Protein AF-M3AXW8-F1 (afdb_monomer_lite)

Radius of gyration: 13.46 Å; chains: 1; bounding box: 28×31×35 Å

Sequence (97 aa):
GLNKNNLCHTSPSSDPTSSPRGNFSIAATLTHSFLQSEFGDDPPYKGHRAGQKMCISAHDFLSAMREMGPDTGLKVDLERTSSRALEVVRLEDLKRF

Structure (mmCIF, N/CA/C/O backbone):
data_AF-M3AXW8-F1
#
_entry.id   AF-M3AXW8-F1
#
loop_
_atom_site.group_PDB
_atom_site.id
_atom_site.type_symbol
_atom_site.label_atom_id
_atom_site.label_alt_id
_atom_site.label_comp_id
_atom_site.label_asym_id
_atom_site.label_entity_id
_atom_site.label_seq_id
_atom_site.pdbx_PDB_ins_code
_atom_site.Cartn_x
_atom_site.Cartn_y
_atom_site.Cartn_z
_atom_site.occupancy
_atom_site.B_iso_or_equiv
_atom_site.auth_seq_id
_atom_site.auth_comp_id
_atom_site.auth_asym_id
_atom_site.auth_atom_id
_atom_site.pdbx_PDB_model_num
ATOM 1 N N . GLY A 1 1 ? 10.315 4.511 8.089 1.00 62.31 1 GLY A N 1
ATOM 2 C CA . GLY A 1 1 ? 11.043 3.264 8.413 1.00 62.31 1 GLY A CA 1
ATOM 3 C C . GLY A 1 1 ? 10.326 2.544 9.539 1.00 62.31 1 GLY A C 1
ATOM 4 O O . GLY A 1 1 ? 9.426 3.137 10.124 1.00 62.31 1 GLY A O 1
ATOM 5 N N . LEU A 1 2 ? 10.683 1.289 9.822 1.00 69.25 2 LEU A N 1
ATOM 6 C CA . LEU A 1 2 ? 10.061 0.522 10.909 1.00 69.25 2 LEU A CA 1
ATOM 7 C C . LEU A 1 2 ? 10.623 0.949 12.275 1.00 69.25 2 LEU A C 1
ATOM 9 O O . LEU A 1 2 ? 11.809 1.258 12.389 1.00 69.25 2 LEU A O 1
ATOM 13 N N . ASN A 1 3 ? 9.780 0.981 13.306 1.00 68.56 3 ASN A N 1
ATOM 14 C CA . ASN A 1 3 ? 10.195 1.234 14.687 1.00 68.56 3 ASN A CA 1
ATOM 15 C C . ASN A 1 3 ? 10.734 -0.044 15.366 1.00 68.56 3 ASN A C 1
ATOM 17 O O . ASN A 1 3 ? 10.787 -1.114 14.763 1.00 68.56 3 ASN A O 1
ATOM 21 N N . LYS A 1 4 ? 11.091 0.057 16.656 1.00 66.69 4 LYS A N 1
ATOM 22 C CA . LYS A 1 4 ? 11.571 -1.074 17.479 1.00 66.69 4 LYS A CA 1
ATOM 23 C C . LYS A 1 4 ? 10.593 -2.261 17.547 1.00 66.69 4 LYS A C 1
ATOM 25 O O . LYS A 1 4 ? 11.027 -3.370 17.832 1.00 66.69 4 LYS A O 1
ATOM 30 N N . ASN A 1 5 ? 9.312 -2.037 17.247 1.00 66.50 5 ASN A N 1
ATOM 31 C CA . ASN A 1 5 ? 8.269 -3.064 17.215 1.00 66.50 5 ASN A CA 1
ATOM 32 C C . ASN A 1 5 ? 8.029 -3.606 15.797 1.00 66.50 5 ASN A C 1
ATOM 34 O O . ASN A 1 5 ? 7.031 -4.277 15.566 1.00 66.50 5 ASN A O 1
ATOM 38 N N . ASN A 1 6 ? 8.914 -3.308 14.841 1.00 70.19 6 ASN A N 1
ATOM 39 C CA . ASN A 1 6 ? 8.769 -3.671 13.432 1.00 70.19 6 ASN A CA 1
ATOM 40 C C . ASN A 1 6 ? 7.510 -3.106 12.746 1.00 70.19 6 ASN A C 1
ATOM 42 O O . ASN A 1 6 ? 7.087 -3.649 11.726 1.00 70.19 6 ASN A O 1
ATOM 46 N N . LEU A 1 7 ? 6.946 -2.011 13.265 1.00 75.81 7 LEU A N 1
ATOM 47 C CA . LEU A 1 7 ? 5.781 -1.331 12.697 1.00 75.81 7 LEU A CA 1
ATOM 48 C C . LEU A 1 7 ? 6.188 -0.049 11.976 1.00 75.81 7 LEU A C 1
ATOM 50 O O . LEU A 1 7 ? 7.115 0.647 12.404 1.00 75.81 7 LEU A O 1
ATOM 54 N N . CYS A 1 8 ? 5.462 0.310 10.921 1.00 78.56 8 CYS A N 1
ATOM 55 C CA . CYS A 1 8 ? 5.613 1.615 10.294 1.00 78.56 8 CYS A CA 1
ATOM 56 C C . CYS A 1 8 ? 5.164 2.724 11.247 1.00 78.56 8 CYS A C 1
ATOM 58 O O . CYS A 1 8 ? 4.035 2.741 11.737 1.00 78.56 8 CYS A O 1
ATOM 60 N N . HIS A 1 9 ? 6.089 3.635 11.545 1.00 67.44 9 HIS A N 1
ATOM 61 C CA . HIS A 1 9 ? 5.877 4.713 12.499 1.00 67.44 9 HIS A CA 1
ATOM 62 C C . HIS A 1 9 ? 6.215 6.055 11.856 1.00 67.44 9 HIS A C 1
ATOM 64 O O . HIS A 1 9 ? 7.232 6.205 11.175 1.00 67.44 9 HIS A O 1
ATOM 70 N N . THR A 1 10 ? 5.401 7.064 12.151 1.00 60.94 10 THR A N 1
ATOM 71 C CA . THR A 1 10 ? 5.785 8.463 11.979 1.00 60.94 10 THR A CA 1
ATOM 72 C C . THR A 1 10 ? 6.758 8.806 13.091 1.00 60.94 10 THR A C 1
ATOM 74 O O . THR A 1 10 ? 6.326 8.976 14.231 1.00 60.94 10 THR A O 1
ATOM 77 N N . SER A 1 11 ? 8.066 8.862 12.838 1.00 48.31 11 SER A N 1
ATOM 78 C CA . SER A 1 11 ? 8.951 9.507 13.814 1.00 48.31 11 SER A CA 1
ATOM 79 C C . SER A 1 11 ? 8.362 10.894 14.097 1.00 48.31 11 SER A C 1
ATOM 81 O O . SER A 1 11 ? 8.167 11.639 13.130 1.00 48.31 11 SER A O 1
ATOM 83 N N . PRO A 1 12 ? 7.996 11.237 15.349 1.00 44.91 12 PRO A N 1
ATOM 84 C CA . PRO A 1 12 ? 7.718 12.626 15.660 1.00 44.91 12 PRO A CA 1
ATOM 85 C C . PRO A 1 12 ? 8.977 13.374 15.246 1.00 44.91 12 PRO A C 1
ATOM 87 O O . PRO A 1 12 ? 10.088 12.986 15.615 1.00 44.91 12 PRO A O 1
ATOM 90 N N . SER A 1 13 ? 8.818 14.347 14.359 1.00 47.22 13 SER A N 1
ATOM 91 C CA . SER A 1 13 ? 9.948 15.172 13.992 1.00 47.22 13 SER A CA 1
ATOM 92 C C . SER A 1 13 ? 10.475 15.816 15.269 1.00 47.22 13 SER A C 1
ATOM 94 O O . SER A 1 13 ? 9.695 16.321 16.076 1.00 47.22 13 SER A O 1
ATOM 96 N N . SER A 1 14 ? 11.789 15.781 15.463 1.00 46.41 14 SER A N 1
ATOM 97 C CA . SER A 1 14 ? 12.474 16.441 16.578 1.00 46.41 14 SER A CA 1
ATOM 98 C C . SER A 1 14 ? 12.261 17.962 16.580 1.00 46.41 14 SER A C 1
ATOM 100 O O . SER A 1 14 ? 12.664 18.637 17.521 1.00 46.41 14 SER A O 1
ATOM 102 N N . ASP A 1 15 ? 11.667 18.494 15.510 1.00 47.84 15 ASP A N 1
ATOM 103 C CA . ASP A 1 15 ? 11.363 19.897 15.305 1.00 47.84 15 ASP A CA 1
ATOM 104 C C . ASP A 1 15 ? 9.855 20.164 15.526 1.00 47.84 15 ASP A C 1
ATOM 106 O O . ASP A 1 15 ? 9.032 19.766 14.689 1.00 47.84 15 ASP A O 1
ATOM 110 N N . PRO A 1 16 ? 9.466 20.852 16.618 1.00 50.31 16 PRO A N 1
ATOM 111 C CA . PRO A 1 16 ? 8.072 21.171 16.934 1.00 50.31 16 PRO A CA 1
ATOM 112 C C . PRO A 1 16 ? 7.414 22.142 15.937 1.00 50.31 16 PRO A C 1
ATOM 114 O O . PRO A 1 16 ? 6.202 22.338 16.003 1.00 50.31 16 PRO A O 1
ATOM 117 N N . THR A 1 17 ? 8.172 22.736 15.006 1.00 51.84 17 THR A N 1
ATOM 118 C CA . THR A 1 17 ? 7.635 23.588 13.926 1.00 51.84 17 THR A CA 1
ATOM 119 C C . THR A 1 17 ? 7.305 22.809 12.654 1.00 51.84 17 THR A C 1
ATOM 121 O O . THR A 1 17 ? 6.620 23.309 11.760 1.00 51.84 17 THR A O 1
ATOM 124 N N . SER A 1 18 ? 7.753 21.558 12.564 1.00 47.25 18 SER A N 1
ATOM 125 C CA . SER A 1 18 ? 7.464 20.711 11.417 1.00 47.25 18 SER A CA 1
ATOM 126 C C . SER A 1 18 ? 6.140 19.975 11.624 1.00 47.25 18 SER A C 1
ATOM 128 O O . SER A 1 18 ? 6.003 19.117 12.496 1.00 47.25 18 SER A O 1
ATOM 130 N N . SER A 1 19 ? 5.146 20.331 10.804 1.00 45.41 19 SER A N 1
ATOM 131 C CA . SER A 1 19 ? 3.870 19.608 10.707 1.00 45.41 19 SER A CA 1
ATOM 132 C C . SER A 1 19 ? 4.132 18.099 10.635 1.00 45.41 19 SER A C 1
ATOM 134 O O . SER A 1 19 ? 5.101 17.719 9.96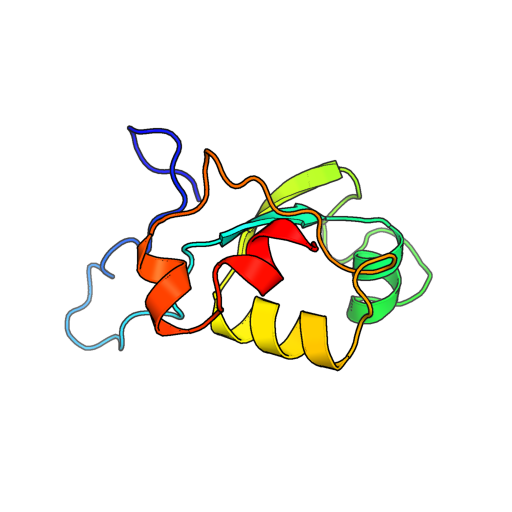7 1.00 45.41 19 SER A O 1
ATOM 136 N N . PRO A 1 20 ? 3.326 17.240 11.295 1.00 52.06 20 PRO A N 1
ATOM 137 C CA . PRO A 1 20 ? 3.562 15.799 11.331 1.00 52.06 20 PRO A CA 1
ATOM 138 C C . PRO A 1 20 ? 3.724 15.285 9.900 1.00 52.06 20 PRO A C 1
ATOM 140 O O . PRO A 1 20 ? 2.754 15.201 9.149 1.00 52.06 20 PRO A O 1
ATOM 143 N N . ARG A 1 21 ? 4.978 15.027 9.498 1.00 57.75 21 ARG A N 1
ATOM 144 C CA . ARG A 1 21 ? 5.312 14.677 8.115 1.00 57.75 21 ARG A CA 1
ATOM 145 C C . ARG A 1 21 ? 4.547 13.399 7.773 1.00 57.75 21 ARG A C 1
ATOM 147 O O . ARG A 1 21 ? 4.689 12.414 8.496 1.00 57.75 21 ARG A O 1
ATOM 154 N N . GLY A 1 22 ? 3.707 13.517 6.736 1.00 62.25 22 GLY A N 1
ATOM 155 C CA . GLY A 1 22 ? 2.653 12.613 6.253 1.00 62.25 22 GLY A CA 1
ATOM 156 C C . GLY A 1 22 ? 2.600 11.241 6.909 1.00 62.25 22 GLY A C 1
ATOM 157 O O . GLY A 1 22 ? 3.562 10.510 6.830 1.00 62.25 22 GLY A O 1
ATOM 158 N N . ASN A 1 23 ? 1.483 10.895 7.552 1.00 76.88 23 ASN A N 1
ATOM 159 C CA . ASN A 1 23 ? 1.170 9.622 8.222 1.00 76.88 23 ASN A CA 1
ATOM 160 C C . ASN A 1 23 ? 1.852 8.350 7.628 1.00 76.88 23 ASN A C 1
ATOM 162 O O . ASN A 1 23 ? 1.182 7.562 6.970 1.00 76.88 23 ASN A O 1
ATOM 166 N N . PHE A 1 24 ? 3.159 8.125 7.857 1.00 84.19 24 PHE A N 1
ATOM 167 C CA . PHE A 1 24 ? 3.968 7.010 7.324 1.00 84.19 24 PHE A CA 1
ATOM 16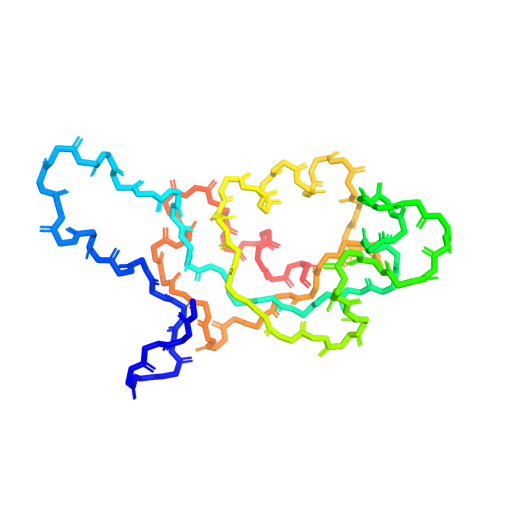8 C C . PHE A 1 24 ? 3.690 5.700 8.074 1.00 84.19 24 PHE A C 1
ATOM 170 O O . PHE A 1 24 ? 4.584 5.092 8.669 1.00 84.19 24 PHE A O 1
ATOM 177 N N . SER A 1 25 ? 2.421 5.312 8.119 1.00 87.62 25 SER A N 1
ATOM 178 C CA . SER A 1 25 ? 1.891 4.203 8.909 1.00 87.62 25 SER A CA 1
ATOM 179 C C . SER A 1 25 ? 1.673 2.930 8.104 1.00 87.62 25 SER A C 1
ATOM 181 O O . SER A 1 25 ? 1.507 1.879 8.717 1.00 87.62 25 SER A O 1
ATOM 183 N N . ILE A 1 26 ? 1.710 2.984 6.772 1.00 88.31 26 ILE A N 1
ATOM 184 C CA . ILE A 1 26 ? 1.444 1.820 5.923 1.00 88.31 26 ILE A CA 1
ATOM 185 C C . ILE A 1 26 ? 2.757 1.138 5.574 1.00 88.31 26 ILE A C 1
ATOM 187 O O . ILE A 1 26 ? 3.648 1.753 4.984 1.00 88.31 26 ILE A O 1
ATOM 191 N N . ALA A 1 27 ? 2.874 -0.134 5.946 1.00 90.75 27 ALA A N 1
ATOM 192 C CA . ALA A 1 27 ? 3.962 -0.987 5.503 1.00 90.75 27 ALA A CA 1
ATOM 193 C C . ALA A 1 27 ? 3.577 -1.582 4.155 1.00 90.75 27 ALA A C 1
ATOM 195 O O . ALA A 1 27 ? 2.569 -2.275 4.053 1.00 90.75 27 ALA A O 1
ATOM 196 N N . ALA A 1 28 ? 4.374 -1.315 3.127 1.00 89.31 28 ALA A N 1
ATOM 197 C CA . ALA A 1 28 ? 4.080 -1.781 1.786 1.00 89.31 28 ALA A CA 1
ATOM 198 C C . ALA A 1 28 ? 5.319 -2.327 1.078 1.00 89.31 28 ALA A C 1
ATOM 200 O O . ALA A 1 28 ? 6.457 -1.936 1.354 1.00 89.31 28 ALA A O 1
ATOM 201 N N . THR A 1 29 ? 5.077 -3.238 0.143 1.00 88.69 29 THR A N 1
ATOM 202 C CA . THR A 1 29 ? 6.076 -3.777 -0.773 1.00 88.69 29 THR A CA 1
ATOM 203 C C . THR A 1 29 ? 5.873 -3.146 -2.143 1.00 88.69 29 THR A C 1
ATOM 205 O O . THR A 1 29 ? 4.796 -3.266 -2.731 1.00 88.69 29 THR A O 1
ATOM 208 N N . LEU A 1 30 ? 6.916 -2.491 -2.654 1.00 85.94 30 LEU A N 1
ATOM 209 C CA . LEU A 1 30 ? 6.910 -1.891 -3.986 1.00 85.94 30 LEU A CA 1
ATOM 210 C C . LEU A 1 30 ? 6.781 -2.988 -5.044 1.00 85.94 30 LEU A C 1
ATOM 212 O O . LEU A 1 30 ? 7.576 -3.931 -5.067 1.00 85.94 30 LEU A O 1
ATOM 216 N N . THR A 1 31 ? 5.795 -2.875 -5.924 1.00 84.62 31 THR A N 1
ATOM 217 C CA . THR A 1 31 ? 5.635 -3.765 -7.078 1.00 84.62 31 THR A CA 1
ATOM 218 C C . THR A 1 31 ? 6.325 -3.166 -8.298 1.00 84.62 31 THR A C 1
ATOM 220 O O . THR A 1 31 ? 6.622 -1.974 -8.343 1.00 84.62 31 THR A O 1
ATOM 223 N N . HIS A 1 32 ? 6.625 -4.000 -9.292 1.00 85.12 32 HIS A N 1
ATOM 224 C CA . HIS A 1 32 ? 7.225 -3.521 -10.537 1.00 85.12 32 HIS A CA 1
ATOM 225 C C . HIS A 1 32 ? 6.291 -2.545 -11.264 1.00 85.12 32 HIS A C 1
ATOM 227 O O . HIS A 1 32 ? 6.722 -1.474 -11.669 1.00 85.12 32 HIS A O 1
ATOM 233 N N . SER A 1 33 ? 5.002 -2.877 -11.312 1.00 81.56 33 SER A N 1
ATOM 234 C CA . SER A 1 33 ? 3.941 -2.046 -11.876 1.00 81.56 33 SER A CA 1
ATOM 235 C C . SER A 1 33 ? 3.807 -0.690 -11.186 1.00 81.56 33 SER A C 1
ATOM 237 O O . SER A 1 33 ? 3.715 0.328 -11.864 1.00 81.56 33 SER A O 1
ATOM 239 N N . PHE A 1 34 ? 3.862 -0.657 -9.850 1.00 81.00 34 PHE A N 1
ATOM 240 C CA . PHE A 1 34 ? 3.864 0.597 -9.098 1.00 81.00 34 PHE A CA 1
ATOM 241 C C . PHE A 1 34 ? 5.068 1.466 -9.472 1.00 81.00 34 PHE A C 1
ATOM 243 O O . PHE A 1 34 ? 4.933 2.653 -9.744 1.00 81.00 34 PHE A O 1
ATOM 250 N N . LEU A 1 35 ? 6.258 0.864 -9.522 1.00 83.38 35 LEU A N 1
ATOM 251 C CA . LEU A 1 35 ? 7.482 1.587 -9.856 1.00 83.38 35 LEU A CA 1
ATOM 252 C C . LEU A 1 35 ? 7.471 2.122 -11.291 1.00 83.38 35 LEU A C 1
ATOM 254 O O . LEU A 1 35 ? 7.942 3.234 -11.511 1.00 83.38 35 LEU A O 1
ATOM 258 N N . GLN A 1 36 ? 6.906 1.369 -12.234 1.00 83.19 36 GLN A N 1
ATOM 259 C CA . GLN A 1 36 ? 6.723 1.822 -13.612 1.00 83.19 36 GLN A CA 1
ATOM 260 C C . GLN A 1 36 ? 5.742 2.994 -13.707 1.00 83.19 36 GLN A C 1
ATOM 262 O O . GLN A 1 36 ? 6.024 3.969 -14.398 1.00 83.19 36 GLN A O 1
ATOM 267 N N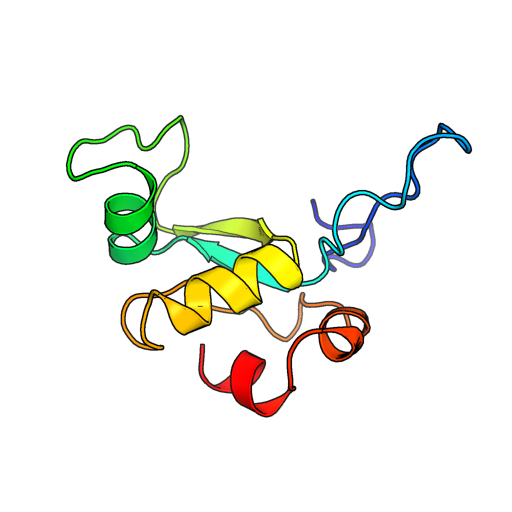 . SER A 1 37 ? 4.630 2.939 -12.968 1.00 78.00 37 SER A N 1
ATOM 268 C CA . SER A 1 37 ? 3.650 4.032 -12.919 1.00 78.00 37 SER A CA 1
ATOM 269 C C . SER A 1 37 ? 4.251 5.327 -12.364 1.00 78.00 37 SER A C 1
ATOM 271 O O . SER A 1 37 ? 4.004 6.402 -12.900 1.00 78.00 37 SER A O 1
ATOM 273 N N . GLU A 1 38 ? 5.069 5.230 -11.313 1.00 75.19 38 GLU A N 1
ATOM 274 C CA . GLU A 1 38 ? 5.628 6.401 -10.623 1.00 75.19 38 GLU A CA 1
ATOM 275 C C . GLU A 1 38 ? 6.888 6.973 -11.288 1.00 75.19 38 GLU A C 1
ATOM 277 O O . GLU A 1 38 ? 7.152 8.178 -11.219 1.00 75.19 38 GLU A O 1
ATOM 282 N N . PHE A 1 39 ? 7.720 6.114 -11.880 1.00 79.62 39 PHE A N 1
ATOM 283 C CA . PHE A 1 39 ? 9.067 6.483 -12.328 1.00 79.62 39 PHE A CA 1
ATOM 284 C C . PHE A 1 39 ? 9.325 6.232 -13.820 1.00 79.62 39 PHE A C 1
ATOM 286 O O . PHE A 1 39 ? 10.407 6.582 -14.292 1.00 79.62 39 PHE A O 1
ATOM 293 N N . GLY A 1 40 ? 8.348 5.699 -14.560 1.00 79.75 40 GLY A N 1
ATOM 294 C CA . GLY A 1 40 ? 8.474 5.327 -15.970 1.00 79.75 40 GLY A CA 1
ATOM 295 C C . GLY A 1 40 ? 9.038 3.918 -16.173 1.00 79.75 40 GLY A C 1
ATOM 296 O O . GLY A 1 40 ? 9.344 3.207 -15.218 1.00 79.75 40 GLY A O 1
ATOM 297 N N . ASP A 1 41 ? 9.182 3.503 -17.431 1.00 78.38 41 ASP A N 1
ATOM 298 C CA . ASP A 1 41 ? 9.475 2.106 -17.780 1.00 78.38 41 ASP A CA 1
ATOM 299 C C . ASP A 1 41 ? 10.909 1.651 -17.446 1.00 78.38 41 ASP A C 1
ATOM 301 O O . ASP A 1 41 ? 11.136 0.458 -17.216 1.00 78.38 41 ASP A O 1
ATOM 305 N N . ASP A 1 42 ? 11.864 2.582 -17.350 1.00 75.31 42 ASP A N 1
ATOM 306 C CA . ASP A 1 42 ? 13.290 2.261 -17.275 1.00 75.31 42 ASP A CA 1
ATOM 307 C C . ASP A 1 42 ? 13.853 2.242 -15.837 1.00 75.31 42 ASP A C 1
ATOM 309 O O . ASP A 1 42 ? 13.833 3.252 -15.124 1.00 75.31 42 ASP A O 1
ATOM 313 N N . PRO A 1 43 ? 14.444 1.119 -15.388 1.00 71.56 43 PRO A N 1
ATOM 314 C CA . PRO A 1 43 ? 15.220 1.082 -14.156 1.00 71.56 43 PRO A CA 1
ATOM 315 C C . PRO A 1 43 ? 16.573 1.815 -14.307 1.00 71.56 43 PRO A C 1
ATOM 317 O O . PRO A 1 43 ? 17.155 1.835 -15.391 1.00 71.56 43 PRO A O 1
ATOM 320 N N . PRO A 1 44 ? 17.161 2.334 -13.207 1.00 72.69 44 PRO A N 1
ATOM 321 C CA . PRO A 1 44 ? 16.716 2.189 -11.823 1.00 72.69 44 PRO A CA 1
ATOM 322 C C . PRO A 1 44 ? 15.660 3.229 -11.418 1.00 72.69 44 PRO A C 1
ATOM 324 O O . PRO A 1 44 ? 15.869 4.430 -11.570 1.00 72.69 44 PRO A O 1
ATOM 327 N N . TYR A 1 45 ? 14.577 2.767 -10.784 1.00 78.69 45 TYR A N 1
ATOM 328 C CA . TYR A 1 45 ? 13.438 3.573 -10.325 1.00 78.69 45 TYR A CA 1
ATOM 329 C C . TYR A 1 45 ? 13.797 4.514 -9.159 1.00 78.69 45 TYR A C 1
ATOM 331 O O . TYR A 1 45 ? 13.441 4.269 -8.009 1.00 78.69 45 TYR A O 1
ATOM 339 N N . LYS A 1 46 ? 14.605 5.550 -9.419 1.00 78.75 46 LYS A N 1
ATOM 340 C CA . LYS A 1 46 ? 15.164 6.482 -8.414 1.00 78.75 46 LYS A CA 1
ATOM 341 C C . LYS A 1 46 ? 15.783 5.782 -7.190 1.00 78.75 46 LYS A C 1
ATOM 343 O O . LYS A 1 46 ? 15.663 6.243 -6.061 1.00 78.75 46 LYS A O 1
ATOM 348 N N . GLY A 1 47 ? 16.459 4.654 -7.415 1.00 79.62 47 GLY A N 1
ATOM 349 C CA . GLY A 1 47 ? 17.089 3.861 -6.351 1.00 79.62 47 GLY A CA 1
ATOM 350 C C . GLY A 1 47 ? 16.156 2.871 -5.645 1.00 79.62 47 GLY A C 1
ATOM 351 O O . GLY A 1 47 ? 16.612 2.130 -4.773 1.00 79.62 47 GLY A O 1
ATOM 352 N N . HIS A 1 48 ? 14.888 2.799 -6.050 1.00 82.06 48 HIS A N 1
ATOM 353 C CA . HIS A 1 48 ? 13.937 1.797 -5.591 1.00 82.06 48 HIS A CA 1
ATOM 354 C C . HIS A 1 48 ? 13.940 0.549 -6.472 1.00 82.06 48 HIS A C 1
ATOM 356 O O . HIS A 1 48 ? 14.342 0.570 -7.639 1.00 82.06 48 HIS A O 1
ATOM 362 N N . ARG A 1 49 ? 13.510 -0.572 -5.891 1.00 84.38 49 ARG A N 1
ATOM 363 C CA . ARG A 1 49 ? 13.427 -1.866 -6.580 1.00 84.38 49 ARG A CA 1
ATOM 364 C C . ARG A 1 49 ? 12.132 -2.579 -6.225 1.00 84.38 49 ARG A C 1
ATOM 366 O O . ARG A 1 49 ? 11.643 -2.460 -5.102 1.00 84.38 49 ARG A O 1
ATOM 373 N N . ALA A 1 50 ? 11.602 -3.354 -7.166 1.00 85.06 50 ALA A N 1
ATOM 374 C CA . ALA A 1 50 ? 10.460 -4.216 -6.892 1.00 85.06 50 ALA A CA 1
ATOM 375 C C . ALA A 1 50 ? 10.818 -5.213 -5.775 1.00 85.06 50 ALA A C 1
ATOM 377 O O . ALA A 1 50 ? 11.950 -5.695 -5.699 1.00 85.06 50 ALA A O 1
ATOM 378 N N . GLY A 1 51 ? 9.872 -5.490 -4.880 1.00 84.81 51 GLY A N 1
ATOM 379 C CA . GLY A 1 51 ? 10.090 -6.290 -3.674 1.00 84.81 51 GLY A CA 1
ATOM 380 C C . GLY A 1 51 ? 10.676 -5.511 -2.491 1.00 84.81 51 GLY A C 1
ATOM 381 O O . GLY A 1 51 ? 10.773 -6.058 -1.392 1.00 84.81 51 GLY A O 1
ATOM 382 N N . GLN A 1 52 ? 11.043 -4.237 -2.667 1.00 85.31 52 GLN A N 1
ATOM 383 C CA . GLN A 1 52 ? 11.500 -3.403 -1.561 1.00 85.31 52 GLN A CA 1
ATOM 384 C C . GLN A 1 52 ? 10.348 -3.125 -0.592 1.00 85.31 52 GLN A C 1
ATOM 386 O O . GLN A 1 52 ? 9.294 -2.631 -0.986 1.00 85.31 52 GLN A O 1
ATOM 391 N N . LYS A 1 53 ? 10.576 -3.410 0.692 1.00 87.00 53 LYS A N 1
ATOM 392 C CA . LYS A 1 53 ? 9.649 -3.076 1.777 1.00 87.00 53 LYS A CA 1
ATOM 393 C C . LYS A 1 53 ? 9.939 -1.674 2.295 1.00 87.00 53 LYS A C 1
ATOM 395 O O . LYS A 1 53 ? 11.084 -1.367 2.631 1.00 87.00 53 LYS A O 1
ATOM 400 N N . MET A 1 54 ? 8.915 -0.837 2.398 1.00 85.38 54 MET A N 1
ATOM 401 C CA . MET A 1 54 ? 9.045 0.511 2.942 1.00 85.38 54 MET A CA 1
ATOM 402 C C . MET A 1 54 ? 7.777 0.975 3.655 1.00 85.38 54 MET A C 1
ATOM 404 O O . MET A 1 54 ? 6.716 0.372 3.5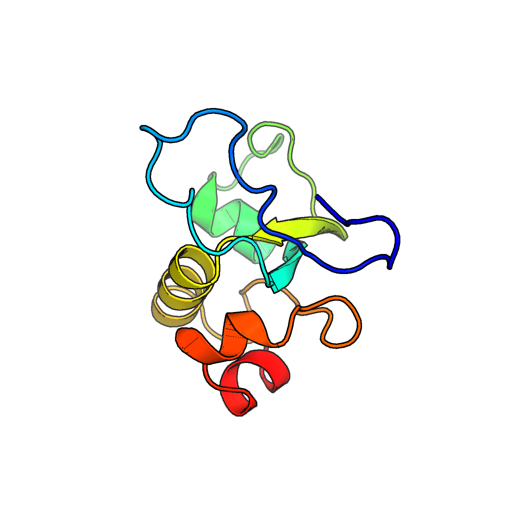31 1.00 85.38 54 MET A O 1
ATOM 408 N N . CYS A 1 55 ? 7.916 2.058 4.418 1.00 87.12 55 CYS A N 1
ATOM 409 C CA . CYS A 1 55 ? 6.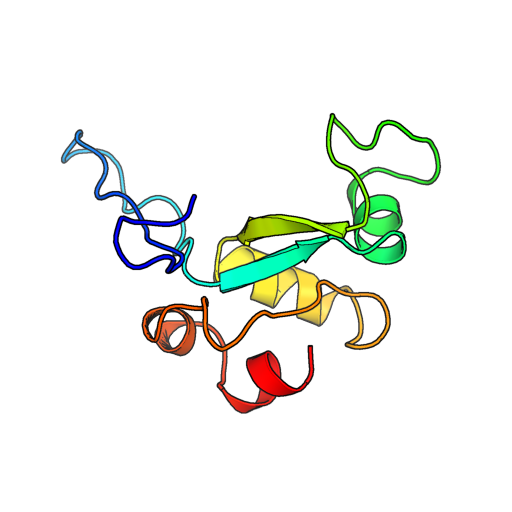777 2.745 5.009 1.00 87.12 55 CYS A CA 1
ATOM 410 C C . CYS A 1 55 ? 6.378 3.906 4.115 1.00 87.12 55 CYS A C 1
ATOM 412 O O . CYS A 1 55 ? 7.218 4.765 3.837 1.00 87.12 55 CYS A O 1
ATOM 414 N N . ILE A 1 56 ? 5.117 3.936 3.718 1.00 85.31 56 ILE A N 1
ATOM 415 C CA . ILE A 1 56 ? 4.534 4.986 2.888 1.00 85.31 56 ILE A CA 1
ATOM 416 C C . ILE A 1 56 ? 3.499 5.770 3.690 1.00 85.31 56 ILE A C 1
ATOM 418 O O . ILE A 1 56 ? 2.937 5.275 4.673 1.00 85.31 56 ILE A O 1
ATOM 422 N N . SER A 1 57 ? 3.283 7.017 3.283 1.00 85.69 57 SER A N 1
ATOM 423 C CA . SER A 1 57 ? 2.235 7.865 3.838 1.00 85.69 57 SER A CA 1
ATOM 424 C C . SER A 1 57 ? 0.866 7.273 3.512 1.00 85.69 57 SER A C 1
ATOM 426 O O . SER A 1 57 ? 0.621 6.853 2.383 1.00 85.69 57 SER A O 1
ATOM 428 N N . ALA A 1 58 ? -0.049 7.286 4.478 1.00 87.00 58 ALA A N 1
ATOM 429 C CA . ALA A 1 58 ? -1.425 6.865 4.260 1.00 87.00 58 ALA A CA 1
ATOM 430 C C . ALA A 1 58 ? -2.144 7.737 3.215 1.00 87.00 58 ALA A C 1
ATOM 432 O O . ALA A 1 58 ? -3.009 7.242 2.499 1.00 87.00 58 ALA A O 1
ATOM 433 N N . HIS A 1 59 ? -1.752 9.009 3.076 1.00 85.25 59 HIS A N 1
ATOM 434 C CA . HIS A 1 59 ? -2.268 9.879 2.018 1.00 85.25 59 HIS A CA 1
ATOM 435 C C . HIS A 1 59 ? -1.722 9.494 0.641 1.00 85.25 59 HIS A C 1
ATOM 437 O O . HIS A 1 59 ? -2.499 9.414 -0.303 1.00 85.25 59 HIS A O 1
ATOM 443 N N . ASP A 1 60 ? -0.422 9.208 0.539 1.00 82.25 60 ASP A N 1
ATOM 444 C CA . ASP A 1 60 ? 0.198 8.818 -0.735 1.00 82.25 60 ASP A CA 1
ATOM 445 C C . ASP A 1 60 ? -0.350 7.465 -1.192 1.00 82.25 60 ASP A C 1
ATOM 447 O O . ASP A 1 60 ? -0.661 7.288 -2.363 1.00 82.25 60 ASP A O 1
ATOM 451 N N . PHE A 1 61 ? -0.560 6.536 -0.254 1.00 85.69 61 PHE A N 1
ATOM 452 C CA . PHE A 1 61 ? -1.229 5.269 -0.533 1.00 85.69 61 PHE A CA 1
ATOM 453 C C . PHE A 1 61 ? -2.660 5.473 -1.029 1.00 85.69 61 PHE A C 1
ATOM 455 O O . PHE A 1 61 ? -3.051 4.860 -2.014 1.00 85.69 61 PHE A O 1
ATOM 462 N N . LEU A 1 62 ? -3.439 6.352 -0.390 1.00 85.12 62 LEU A N 1
ATOM 463 C CA . LEU A 1 62 ? -4.803 6.643 -0.828 1.00 85.12 62 LEU A CA 1
ATOM 464 C C . LEU A 1 62 ? -4.839 7.246 -2.241 1.00 85.12 62 LEU A C 1
ATOM 466 O O . LEU A 1 62 ? -5.730 6.909 -3.019 1.00 85.12 62 LEU A O 1
ATOM 470 N N . SER A 1 63 ? -3.895 8.128 -2.576 1.00 82.88 63 SER A N 1
ATOM 471 C CA . SER A 1 63 ? -3.748 8.665 -3.935 1.00 82.88 63 SER A CA 1
ATOM 472 C C . SER A 1 63 ? -3.364 7.559 -4.917 1.00 82.88 63 SER A C 1
ATOM 474 O O . SER A 1 63 ? -4.056 7.365 -5.914 1.00 82.88 63 SER A O 1
ATOM 476 N N . ALA A 1 64 ? -2.356 6.754 -4.574 1.00 79.62 64 ALA A N 1
ATOM 477 C CA . ALA A 1 64 ? -1.905 5.626 -5.379 1.00 79.62 64 ALA A CA 1
ATOM 478 C C . ALA A 1 64 ? -3.025 4.610 -5.630 1.00 79.62 64 ALA A C 1
ATOM 480 O O . ALA A 1 64 ? -3.155 4.128 -6.740 1.00 79.62 64 ALA A O 1
ATOM 481 N N . MET A 1 65 ? -3.885 4.322 -4.650 1.00 83.38 65 MET A N 1
ATOM 482 C CA . MET A 1 65 ? -5.054 3.452 -4.829 1.00 83.38 65 MET A CA 1
ATOM 483 C C . MET A 1 65 ? -6.103 4.005 -5.805 1.00 83.38 65 MET A C 1
ATOM 485 O O . MET A 1 65 ? -6.868 3.245 -6.396 1.00 83.38 65 MET A O 1
ATOM 489 N N . ARG A 1 66 ? -6.241 5.333 -5.889 1.00 81.56 66 ARG A N 1
ATOM 490 C CA . ARG A 1 66 ? -7.205 5.970 -6.802 1.00 81.56 66 ARG A CA 1
ATOM 491 C C . ARG A 1 66 ? -6.705 5.935 -8.236 1.00 81.56 66 ARG A C 1
ATOM 493 O O . ARG A 1 66 ? -7.513 5.840 -9.153 1.00 81.56 66 ARG A O 1
ATOM 500 N N . GLU A 1 67 ? -5.395 6.034 -8.405 1.00 80.81 67 GLU A N 1
ATOM 501 C CA . GLU A 1 67 ? -4.729 6.049 -9.705 1.00 80.81 67 GLU A CA 1
ATOM 502 C C . GLU A 1 67 ? -4.416 4.631 -10.199 1.00 80.81 67 GLU A C 1
ATOM 504 O O . GLU A 1 67 ? -4.552 4.334 -11.384 1.00 80.81 67 GLU A O 1
ATOM 509 N N . MET A 1 68 ? -4.073 3.729 -9.280 1.00 71.25 68 MET A N 1
ATOM 510 C CA . MET A 1 68 ? -3.719 2.341 -9.543 1.00 71.25 68 MET A CA 1
ATOM 511 C C . MET A 1 68 ? -4.707 1.389 -8.878 1.00 71.25 68 MET A C 1
ATOM 513 O O . MET A 1 68 ? -4.977 1.456 -7.681 1.00 71.25 68 MET A O 1
ATOM 517 N N . GLY A 1 69 ? -5.219 0.447 -9.667 1.00 73.19 69 GLY A N 1
ATOM 518 C CA . GLY A 1 69 ? -6.052 -0.634 -9.154 1.00 73.19 69 GLY A CA 1
ATOM 519 C C . GLY A 1 69 ? -5.300 -1.563 -8.183 1.00 73.19 69 GLY A C 1
ATOM 520 O O . GLY A 1 69 ? -4.067 -1.559 -8.135 1.00 73.19 69 GLY A O 1
ATOM 521 N N . PRO A 1 70 ? -6.037 -2.410 -7.440 1.00 71.75 70 PRO A N 1
ATOM 522 C CA . PRO A 1 70 ? -5.477 -3.336 -6.447 1.00 71.75 70 PRO A CA 1
ATOM 523 C C . PRO A 1 70 ? -4.454 -4.326 -7.015 1.00 71.75 70 PRO A C 1
ATOM 525 O O . PRO A 1 70 ? -3.558 -4.761 -6.301 1.00 71.75 70 PRO A O 1
ATOM 528 N N . ASP A 1 71 ? -4.541 -4.642 -8.307 1.00 67.19 71 ASP A N 1
ATOM 529 C CA . ASP A 1 71 ? -3.667 -5.626 -8.953 1.00 67.19 71 ASP A CA 1
ATOM 530 C C . ASP A 1 71 ? -2.307 -5.046 -9.383 1.00 67.19 71 ASP A C 1
ATOM 532 O O . ASP A 1 71 ? -1.327 -5.777 -9.538 1.00 67.19 71 ASP A O 1
ATOM 536 N N . THR A 1 72 ? -2.238 -3.727 -9.570 1.00 67.81 72 THR A N 1
ATOM 537 C CA . THR A 1 72 ? -1.070 -2.991 -10.086 1.00 67.81 72 THR A CA 1
ATOM 538 C C . THR A 1 72 ? -0.373 -2.170 -9.004 1.00 67.81 72 THR A C 1
ATOM 540 O O . THR A 1 72 ? 0.796 -1.813 -9.169 1.00 67.81 72 THR A O 1
ATOM 543 N N . GLY A 1 73 ? -1.066 -1.890 -7.900 1.00 73.19 73 GLY A N 1
ATOM 544 C CA . GLY A 1 73 ? -0.577 -1.074 -6.798 1.00 73.19 73 GLY A CA 1
ATOM 545 C C . GLY A 1 73 ? 0.476 -1.743 -5.909 1.00 73.19 73 GLY A C 1
ATOM 546 O O . GLY A 1 73 ? 1.076 -2.776 -6.217 1.00 73.19 73 GLY A O 1
ATOM 547 N N . LEU A 1 74 ? 0.723 -1.088 -4.780 1.00 81.88 74 LEU A N 1
ATOM 548 C CA . LEU A 1 74 ? 1.586 -1.551 -3.696 1.00 81.88 74 LEU A CA 1
ATOM 549 C C . LEU A 1 74 ? 0.940 -2.723 -2.954 1.00 81.88 74 LEU A C 1
ATOM 551 O O . LEU A 1 74 ? -0.265 -2.694 -2.737 1.00 81.88 74 LEU A O 1
ATOM 555 N N . LYS A 1 75 ? 1.746 -3.683 -2.480 1.00 87.06 75 LYS A N 1
ATOM 556 C CA . LYS A 1 75 ? 1.242 -4.766 -1.617 1.00 87.06 75 LYS A CA 1
ATOM 557 C C . LYS A 1 75 ? 1.349 -4.407 -0.145 1.00 87.06 75 LYS A C 1
ATOM 559 O O . LYS A 1 75 ? 2.474 -4.191 0.319 1.00 87.06 75 LYS A O 1
ATOM 564 N N . VAL A 1 76 ? 0.241 -4.372 0.591 1.00 89.94 76 VAL A N 1
ATOM 565 C CA . VAL A 1 76 ? 0.245 -3.975 2.011 1.00 89.94 76 VAL A CA 1
ATOM 566 C C . VAL A 1 76 ? 0.632 -5.147 2.918 1.00 89.94 76 VAL A C 1
ATOM 568 O O . VAL A 1 76 ? 0.159 -6.272 2.782 1.00 89.94 76 VAL A O 1
ATOM 571 N N . ASP A 1 77 ? 1.509 -4.879 3.885 1.00 90.31 77 ASP A N 1
ATOM 572 C CA . ASP A 1 77 ? 1.813 -5.773 5.004 1.00 90.31 77 ASP A CA 1
ATOM 573 C C . ASP A 1 77 ? 1.000 -5.312 6.224 1.00 90.31 77 ASP A C 1
ATOM 575 O O . ASP A 1 77 ? 1.372 -4.368 6.931 1.00 90.31 77 ASP A O 1
ATOM 579 N N . LEU A 1 78 ? -0.156 -5.945 6.440 1.00 88.56 78 LEU A N 1
ATOM 580 C CA . LEU A 1 78 ? -1.094 -5.577 7.506 1.00 88.56 78 LEU A CA 1
ATOM 581 C C . LEU A 1 78 ? -0.508 -5.759 8.908 1.00 88.56 78 LEU A C 1
ATOM 583 O O . LEU A 1 78 ? -0.819 -4.971 9.796 1.00 88.56 78 LEU A O 1
ATOM 587 N N . GLU A 1 79 ? 0.356 -6.755 9.112 1.00 88.56 79 GLU A N 1
ATOM 588 C CA . GLU A 1 79 ? 0.965 -7.026 10.422 1.00 88.56 79 GLU A CA 1
ATOM 589 C C . GLU A 1 79 ? 1.952 -5.929 10.828 1.00 88.56 79 GLU A C 1
ATOM 591 O O . GLU A 1 79 ? 2.192 -5.702 12.014 1.00 88.56 79 GLU A O 1
ATOM 596 N N . ARG A 1 80 ? 2.527 -5.239 9.836 1.00 86.88 80 ARG A N 1
ATOM 597 C CA . ARG A 1 80 ? 3.509 -4.162 10.030 1.00 86.88 80 ARG A CA 1
ATOM 598 C C . ARG A 1 80 ? 2.930 -2.765 9.834 1.00 86.88 80 ARG A C 1
ATOM 600 O O . ARG A 1 80 ? 3.607 -1.773 10.123 1.00 86.88 80 ARG A O 1
ATOM 607 N N . THR A 1 81 ? 1.694 -2.681 9.356 1.00 86.62 81 THR A N 1
ATOM 608 C CA . THR A 1 81 ? 0.943 -1.437 9.199 1.00 86.62 81 THR A CA 1
ATOM 609 C C . THR A 1 81 ? 0.394 -0.985 10.547 1.00 86.62 81 THR A C 1
ATOM 611 O O . THR A 1 81 ? -0.208 -1.748 11.296 1.00 86.62 81 THR A O 1
ATOM 614 N N . SER A 1 82 ? 0.613 0.283 10.880 1.00 88.25 82 SER A N 1
ATOM 615 C CA . SER A 1 82 ? 0.089 0.875 12.107 1.00 88.25 82 SER A CA 1
ATOM 616 C C . SER A 1 82 ? -1.412 1.132 11.982 1.00 88.25 82 SER A C 1
ATOM 618 O O . SER A 1 82 ? -1.889 1.587 10.942 1.00 88.25 82 SER A O 1
ATOM 620 N N . SER A 1 83 ? -2.156 0.925 13.073 1.00 87.69 83 SER A N 1
ATOM 621 C CA . SER A 1 83 ? -3.595 1.221 13.153 1.00 87.69 83 SER A CA 1
ATOM 622 C C . SER A 1 83 ? -3.930 2.677 12.821 1.00 87.69 83 SER A C 1
ATOM 624 O O . SER A 1 83 ? -5.046 2.971 12.409 1.00 87.69 83 SER A O 1
ATOM 626 N N . ARG A 1 84 ? -2.954 3.584 12.915 1.00 84.06 84 ARG A N 1
ATOM 627 C CA . ARG A 1 84 ? -3.083 4.989 12.518 1.00 84.06 84 ARG A CA 1
ATOM 628 C C . ARG A 1 84 ? -3.322 5.188 11.013 1.00 84.06 84 ARG A C 1
ATOM 630 O O . ARG A 1 84 ? -3.819 6.232 10.600 1.00 84.06 84 ARG A O 1
ATOM 637 N N . ALA A 1 85 ? -3.011 4.194 10.180 1.00 87.06 85 ALA A N 1
ATOM 638 C CA . ALA A 1 85 ? -3.409 4.206 8.772 1.00 87.06 85 ALA A CA 1
ATOM 639 C C . ALA A 1 85 ? -4.937 4.312 8.619 1.00 87.06 85 ALA A C 1
ATOM 641 O O . ALA A 1 85 ? -5.414 4.942 7.676 1.00 87.06 85 ALA A O 1
ATOM 642 N N . LEU A 1 86 ? -5.692 3.786 9.595 1.00 88.38 86 LEU A N 1
ATOM 643 C CA . LEU A 1 86 ? -7.156 3.799 9.617 1.00 88.38 86 LEU A CA 1
ATOM 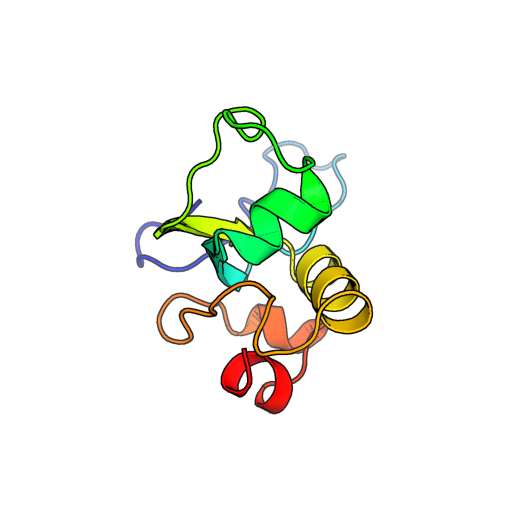644 C C . LEU A 1 86 ? -7.769 5.193 9.803 1.00 88.38 86 LEU A C 1
ATOM 646 O O . LEU A 1 86 ? -8.961 5.366 9.571 1.00 88.38 86 LEU A O 1
ATOM 650 N N . GLU A 1 87 ? -6.967 6.197 10.173 1.00 88.25 87 GLU A N 1
ATOM 651 C CA . GLU A 1 87 ? -7.390 7.605 10.189 1.00 88.25 87 GLU A CA 1
ATOM 652 C C . GLU A 1 87 ? -7.599 8.165 8.769 1.00 88.25 87 GLU A C 1
ATOM 654 O O . GLU A 1 87 ? -8.274 9.178 8.603 1.00 88.25 87 GLU A O 1
ATOM 659 N N . VAL A 1 88 ? -7.006 7.530 7.747 1.00 87.19 88 VAL A N 1
ATOM 660 C CA . VAL A 1 88 ? -6.976 8.030 6.359 1.00 87.19 88 VAL A CA 1
ATOM 661 C C . VAL A 1 88 ? -7.504 6.999 5.356 1.00 87.19 88 VAL A C 1
ATOM 663 O O . VAL A 1 88 ? -8.156 7.371 4.382 1.00 87.19 88 VAL A O 1
ATOM 666 N N . VAL A 1 89 ? -7.240 5.711 5.581 1.00 87.88 89 VAL A N 1
ATOM 667 C CA . VAL A 1 89 ? -7.534 4.610 4.652 1.00 87.88 89 VAL A CA 1
ATOM 668 C C . VAL A 1 89 ? -8.381 3.564 5.363 1.00 87.88 89 VAL A C 1
ATOM 670 O O . VAL A 1 89 ? -8.109 3.222 6.509 1.00 87.88 89 VAL A O 1
ATOM 673 N N . ARG A 1 90 ? -9.412 3.016 4.714 1.00 90.81 90 ARG A N 1
ATOM 674 C CA . ARG A 1 90 ? -10.268 2.012 5.363 1.00 90.81 90 ARG A CA 1
ATOM 675 C C . ARG A 1 90 ? -9.539 0.678 5.511 1.00 90.81 90 ARG A C 1
ATOM 677 O O . ARG A 1 90 ? -8.695 0.315 4.700 1.00 90.81 90 ARG A O 1
ATOM 684 N N . LEU A 1 91 ? -9.925 -0.110 6.514 1.00 89.69 91 LEU A N 1
ATOM 685 C CA . LEU A 1 91 ? -9.352 -1.445 6.713 1.00 89.69 91 LEU A CA 1
ATOM 686 C C . LEU A 1 91 ? -9.615 -2.384 5.523 1.00 89.69 91 LEU A C 1
ATOM 688 O O . LEU A 1 91 ? -8.774 -3.215 5.203 1.00 89.69 91 LEU A O 1
ATOM 692 N N . GLU A 1 92 ? -10.778 -2.270 4.882 1.00 90.00 92 GLU A N 1
ATOM 693 C CA . GLU A 1 92 ? -11.132 -3.063 3.696 1.00 90.00 92 GLU A CA 1
ATOM 694 C C . GLU A 1 92 ? -10.197 -2.771 2.522 1.00 90.00 92 GLU A C 1
ATOM 696 O O . GLU A 1 92 ? -9.739 -3.690 1.850 1.00 90.00 92 GLU A O 1
ATOM 701 N N . ASP A 1 93 ? -9.856 -1.497 2.344 1.00 87.81 93 ASP A N 1
ATOM 702 C CA . ASP A 1 93 ? -8.923 -1.024 1.331 1.00 87.81 93 ASP A CA 1
ATOM 703 C C . ASP A 1 93 ? -7.509 -1.564 1.591 1.00 87.81 93 ASP A C 1
ATOM 705 O O . ASP A 1 93 ? -6.888 -2.126 0.695 1.00 87.81 93 ASP A O 1
ATOM 709 N N . LEU A 1 94 ? -7.042 -1.509 2.843 1.00 88.44 94 LEU A N 1
ATOM 710 C CA . LEU A 1 94 ? -5.749 -2.080 3.248 1.00 88.44 94 LEU A CA 1
ATOM 711 C C . LEU A 1 94 ? -5.677 -3.608 3.114 1.00 88.44 94 LEU A C 1
ATOM 713 O O . LEU A 1 94 ? -4.586 -4.151 3.047 1.00 88.44 94 LEU A O 1
ATOM 717 N N . LYS A 1 95 ? -6.813 -4.313 3.157 1.00 88.62 95 LYS A N 1
ATOM 718 C CA . LYS A 1 95 ? -6.874 -5.773 2.957 1.00 88.62 95 LYS A CA 1
ATOM 719 C C . LYS A 1 95 ? -6.916 -6.166 1.486 1.00 88.62 95 LYS A C 1
ATOM 721 O O . LYS A 1 95 ? -6.639 -7.317 1.159 1.00 88.62 95 LYS A O 1
ATOM 726 N N . ARG A 1 96 ? -7.374 -5.251 0.633 1.00 85.69 96 ARG A N 1
ATOM 727 C CA . ARG A 1 96 ? -7.573 -5.487 -0.796 1.00 85.69 96 ARG A CA 1
ATOM 728 C C . ARG A 1 96 ? -6.286 -5.300 -1.602 1.00 85.69 96 ARG A C 1
ATOM 730 O O . ARG A 1 96 ? -6.166 -5.908 -2.661 1.00 85.69 96 ARG A O 1
ATOM 737 N N . PHE A 1 97 ? -5.385 -4.463 -1.104 1.00 81.50 97 PHE A N 1
ATOM 738 C CA . PHE A 1 97 ? -4.053 -4.177 -1.638 1.00 81.50 97 PHE A CA 1
ATOM 739 C C . PHE A 1 97 ? -2.999 -4.884 -0.780 1.00 81.50 97 PHE A C 1
ATOM 741 O O . PHE A 1 97 ? -1.968 -5.342 -1.317 1.00 81.50 97 PHE A O 1
#

InterPro domains:
  IPR018714 Protein of unknown function DUF2237 [PF09996] (2-97)

pLDDT: mean 77.7, std 12.55, range [44.91, 90.81]

Foldseek 3Di:
DADPVLAQDQPQPPDPPDDSPAQQQWWWFAALLALCVVQNDDDPSVVDDGRDIGGDGLVVQVVQCVVDPLVRGIQTDPVRGDPVSCVRDPPVRSVSD

Organism: Sphaerulina musiva (strain SO2202) (NCBI:txid692275)

Secondary structure (DSSP, 8-state):
-B-TTSSB--PPPS-TTS---TT--EEEE--HHHHHHHH-SSSPBTTB-TT-EEEE-HHHHHHHHHHS-TTTSPEE-TTTS-GGGGGTS-HHHHHH-